Protein AF-A0A419YBZ5-F1 (afdb_monomer_lite)

Structure (mmCIF, N/CA/C/O backbone):
data_AF-A0A419YBZ5-F1
#
_entry.id   AF-A0A419YBZ5-F1
#
loop_
_atom_site.group_PDB
_atom_site.id
_atom_site.type_symbol
_atom_site.label_atom_id
_atom_site.label_alt_id
_atom_site.label_comp_id
_atom_site.label_asym_id
_atom_site.label_entity_id
_atom_site.label_seq_id
_atom_site.pdbx_PDB_ins_code
_atom_site.Cartn_x
_atom_site.Cartn_y
_atom_site.Cartn_z
_atom_site.occupancy
_atom_site.B_iso_or_equiv
_atom_site.auth_seq_id
_atom_site.auth_comp_id
_atom_site.auth_asym_id
_atom_site.auth_atom_id
_atom_site.pdbx_PDB_model_num
ATOM 1 N N . MET A 1 1 ? -13.911 7.231 14.142 1.00 50.50 1 MET A N 1
ATOM 2 C CA . MET A 1 1 ? -14.373 6.832 12.798 1.00 50.50 1 MET A CA 1
ATOM 3 C C . MET A 1 1 ? -13.740 5.489 12.524 1.00 50.50 1 MET A C 1
ATOM 5 O O . MET A 1 1 ? -12.530 5.380 12.686 1.00 50.50 1 MET A O 1
ATOM 9 N N . GLU A 1 2 ? -14.537 4.464 12.260 1.00 70.94 2 GLU A N 1
ATOM 10 C CA . GLU A 1 2 ? -14.003 3.135 11.978 1.00 70.94 2 GLU A CA 1
ATOM 11 C C . GLU A 1 2 ? -13.242 3.208 10.651 1.00 70.94 2 GLU A C 1
ATOM 13 O O . GLU A 1 2 ? -13.801 3.645 9.644 1.00 70.94 2 GLU A O 1
ATOM 18 N N . SER A 1 3 ? -11.949 2.876 10.644 1.00 78.06 3 SER A N 1
ATOM 19 C CA . SER A 1 3 ? -11.215 2.808 9.379 1.00 78.06 3 SER A CA 1
ATOM 20 C C . SER A 1 3 ? -11.861 1.728 8.477 1.00 78.06 3 SER A C 1
ATOM 22 O O . SER A 1 3 ? -12.558 0.840 8.976 1.00 78.06 3 SER A O 1
ATOM 24 N N . PRO A 1 4 ? -11.645 1.737 7.157 1.00 88.19 4 PRO A N 1
ATOM 25 C CA . PRO A 1 4 ? -12.034 0.634 6.277 1.00 88.19 4 PRO A CA 1
ATOM 26 C C . PRO A 1 4 ? -11.390 -0.702 6.672 1.00 88.19 4 PRO A C 1
ATOM 28 O O . PRO A 1 4 ? -10.269 -0.737 7.188 1.00 88.19 4 PRO A O 1
ATOM 31 N N . HIS A 1 5 ? -12.083 -1.812 6.410 1.00 92.50 5 HIS A N 1
ATOM 32 C CA . HIS A 1 5 ? -11.550 -3.165 6.625 1.00 92.50 5 HIS A CA 1
ATOM 33 C C . HIS A 1 5 ? -10.376 -3.487 5.677 1.00 92.50 5 HIS A C 1
ATOM 35 O O . HIS A 1 5 ? -9.474 -4.251 6.019 1.00 92.50 5 HIS A O 1
ATOM 41 N N . GLY A 1 6 ? -10.335 -2.859 4.500 1.00 95.88 6 GLY A N 1
ATOM 42 C CA . GLY A 1 6 ? -9.223 -2.984 3.567 1.00 95.88 6 GLY A CA 1
ATOM 43 C C . GLY A 1 6 ? -9.258 -1.948 2.451 1.00 95.88 6 GLY A C 1
ATOM 44 O O . GLY A 1 6 ? -10.145 -1.091 2.389 1.00 95.88 6 GLY A O 1
ATOM 45 N N . TYR A 1 7 ? -8.275 -2.043 1.562 1.00 97.44 7 TYR A N 1
ATOM 46 C CA . TYR A 1 7 ? -8.095 -1.126 0.447 1.00 97.44 7 TYR A CA 1
ATOM 47 C C . TYR A 1 7 ? -7.572 -1.839 -0.799 1.00 97.44 7 TYR A C 1
ATOM 49 O O . TYR A 1 7 ? -6.782 -2.781 -0.715 1.00 97.44 7 TYR A O 1
ATOM 57 N N . ARG A 1 8 ? -7.951 -1.324 -1.970 1.00 97.00 8 ARG A N 1
ATOM 58 C CA . ARG A 1 8 ? -7.212 -1.521 -3.222 1.00 97.00 8 ARG A CA 1
ATOM 59 C C . ARG A 1 8 ? -6.183 -0.405 -3.353 1.00 97.00 8 ARG A C 1
ATOM 61 O O . ARG A 1 8 ? -6.537 0.766 -3.272 1.00 97.00 8 ARG A O 1
ATOM 68 N N . ILE A 1 9 ? -4.927 -0.769 -3.557 1.00 96.00 9 ILE A N 1
ATOM 69 C CA . ILE A 1 9 ? -3.782 0.129 -3.648 1.00 96.00 9 ILE A CA 1
ATOM 70 C C . ILE A 1 9 ? -3.275 0.149 -5.085 1.00 96.00 9 ILE A C 1
ATOM 72 O O . ILE A 1 9 ? -2.869 -0.889 -5.609 1.00 96.00 9 ILE A O 1
ATOM 76 N N . ALA A 1 10 ? -3.264 1.325 -5.704 1.00 94.62 10 ALA A N 1
ATOM 77 C CA . ALA A 1 10 ? -2.531 1.554 -6.940 1.00 94.62 10 ALA A CA 1
ATOM 78 C C . ALA A 1 10 ? -1.047 1.754 -6.603 1.00 94.62 10 ALA A C 1
ATOM 80 O O . ALA A 1 10 ? -0.666 2.768 -6.012 1.00 94.62 10 ALA A O 1
ATOM 81 N N . VAL A 1 11 ? -0.223 0.767 -6.954 1.00 93.12 11 VAL A N 1
ATOM 82 C CA . VAL A 1 11 ? 1.234 0.795 -6.796 1.00 93.12 11 VAL A CA 1
ATOM 83 C C . VAL A 1 11 ? 1.844 1.378 -8.073 1.00 93.12 11 VAL A C 1
ATOM 85 O O . VAL A 1 11 ? 1.656 0.792 -9.149 1.00 93.12 11 VAL A O 1
ATOM 88 N N . PRO A 1 12 ? 2.557 2.518 -7.992 1.00 89.44 12 PRO A N 1
ATOM 89 C CA . PRO A 1 12 ? 3.198 3.113 -9.156 1.00 89.44 12 PRO A CA 1
ATOM 90 C C . PRO A 1 12 ? 4.218 2.167 -9.790 1.00 89.44 12 PRO A C 1
ATOM 92 O O . PRO A 1 12 ? 4.960 1.474 -9.092 1.00 89.44 12 PRO A O 1
ATOM 95 N N . GLY A 1 13 ? 4.272 2.178 -11.121 1.00 82.81 13 GLY A N 1
ATOM 96 C CA . GLY A 1 13 ? 5.343 1.527 -11.864 1.00 82.81 13 GLY A CA 1
ATOM 97 C C . GLY A 1 13 ? 6.705 2.170 -11.583 1.00 82.81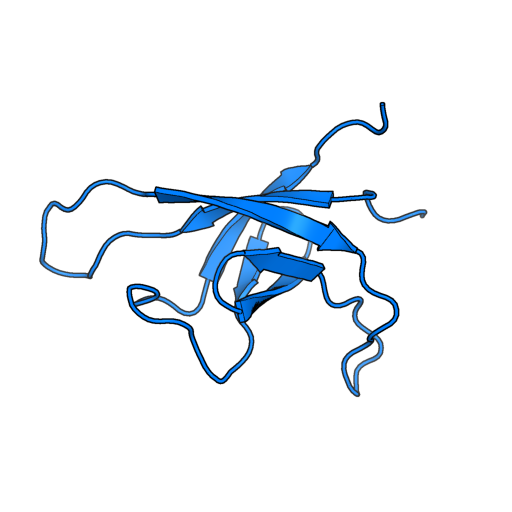 13 GLY A C 1
ATOM 98 O O . GLY A 1 13 ? 6.815 3.236 -10.969 1.00 82.81 13 GLY A O 1
ATOM 99 N N . ARG A 1 14 ? 7.771 1.519 -12.052 1.00 79.44 14 ARG A N 1
ATOM 100 C CA . ARG A 1 14 ? 9.139 2.017 -11.879 1.00 79.44 14 ARG A CA 1
ATOM 101 C C . ARG A 1 14 ? 9.308 3.393 -12.550 1.00 79.44 14 ARG A C 1
ATOM 103 O O . ARG A 1 14 ? 9.001 3.505 -13.737 1.00 79.44 14 ARG A O 1
ATOM 110 N N . PRO A 1 15 ? 9.853 4.411 -11.855 1.00 73.88 15 PRO A N 1
ATOM 111 C CA . PRO A 1 15 ? 10.169 5.697 -12.474 1.00 73.88 15 PRO A CA 1
ATOM 112 C C . PRO A 1 15 ? 11.056 5.534 -13.715 1.00 73.88 15 PRO A C 1
ATOM 114 O O . PRO A 1 15 ? 11.974 4.713 -13.720 1.00 73.88 15 PRO A O 1
ATOM 117 N N . GLY A 1 16 ? 10.784 6.303 -14.771 1.00 75.31 16 GLY A N 1
ATOM 118 C CA . GLY A 1 16 ? 11.549 6.261 -16.026 1.00 75.31 16 GLY A CA 1
ATOM 119 C C . GLY A 1 16 ? 11.259 5.052 -16.924 1.00 75.31 16 GLY A C 1
ATOM 120 O O . GLY A 1 16 ? 11.696 5.032 -18.071 1.00 75.31 16 GLY A O 1
ATOM 121 N N . ALA A 1 17 ? 10.481 4.077 -16.453 1.00 66.56 17 ALA A N 1
ATOM 122 C CA . ALA A 1 17 ? 9.827 3.106 -17.311 1.00 66.56 17 ALA A CA 1
ATOM 123 C C . ALA A 1 17 ? 8.392 3.591 -17.529 1.00 66.56 17 ALA A C 1
ATOM 125 O O . ALA A 1 17 ? 7.704 3.925 -16.566 1.00 66.56 17 ALA A O 1
ATOM 126 N N . HIS A 1 18 ? 7.901 3.607 -18.769 1.00 73.19 18 HIS A N 1
ATOM 127 C CA . HIS A 1 18 ? 6.471 3.784 -19.065 1.00 73.19 18 HIS A CA 1
ATOM 128 C C . HIS A 1 18 ? 5.684 2.518 -18.642 1.00 73.19 18 HIS A C 1
ATOM 130 O O . HIS A 1 18 ? 4.938 1.916 -19.414 1.00 73.19 18 HIS A O 1
ATOM 136 N N . ALA A 1 19 ? 5.947 2.044 -17.423 1.00 74.12 19 ALA A N 1
ATOM 137 C CA . ALA A 1 19 ? 5.445 0.813 -16.861 1.00 74.12 19 ALA A CA 1
ATOM 138 C C . ALA A 1 19 ? 4.058 1.066 -16.257 1.00 74.12 19 ALA A C 1
ATOM 140 O O . ALA A 1 19 ? 3.867 2.060 -15.549 1.00 74.12 19 ALA A O 1
ATOM 141 N N . PRO A 1 20 ? 3.086 0.179 -16.515 1.00 80.31 20 PRO A N 1
ATOM 142 C CA . PRO A 1 20 ? 1.748 0.323 -15.968 1.00 80.31 20 PRO A CA 1
ATOM 143 C C . PRO A 1 20 ? 1.757 0.217 -14.439 1.00 80.31 20 PRO A C 1
ATOM 145 O O . PRO A 1 20 ? 2.569 -0.492 -13.840 1.00 80.31 20 PRO A O 1
ATOM 148 N N . GLN A 1 21 ? 0.807 0.904 -13.808 1.00 87.00 21 GLN A N 1
ATOM 149 C CA . GLN A 1 21 ? 0.500 0.718 -12.392 1.00 87.00 21 GLN A CA 1
ATOM 150 C C . GLN A 1 21 ? -0.042 -0.691 -12.131 1.00 87.00 21 GLN A C 1
ATOM 152 O O . GLN A 1 21 ? -0.787 -1.241 -12.945 1.00 87.00 21 GLN A O 1
ATOM 157 N N . THR A 1 22 ? 0.297 -1.254 -10.974 1.00 90.06 22 THR A N 1
ATOM 158 C CA . THR A 1 22 ? -0.255 -2.535 -10.509 1.00 90.06 22 THR A CA 1
ATOM 159 C C . THR A 1 22 ? -1.249 -2.288 -9.380 1.00 90.06 22 THR A C 1
ATOM 161 O O . THR A 1 22 ? -1.095 -1.349 -8.604 1.00 90.06 22 THR A O 1
ATOM 164 N N . MET A 1 23 ? -2.279 -3.128 -9.278 1.00 93.38 23 MET A N 1
ATOM 165 C CA . MET A 1 23 ? -3.268 -3.057 -8.203 1.00 93.38 23 MET A CA 1
ATOM 166 C C . MET A 1 23 ? -2.986 -4.145 -7.168 1.00 93.38 23 MET A C 1
ATOM 168 O O . MET A 1 23 ? -2.969 -5.326 -7.507 1.00 93.38 23 MET A O 1
ATOM 172 N N . ALA A 1 24 ? -2.808 -3.755 -5.909 1.00 94.06 24 ALA A N 1
ATOM 173 C CA . ALA A 1 24 ? -2.667 -4.668 -4.779 1.00 94.06 24 ALA A CA 1
ATOM 174 C C . ALA A 1 24 ? -3.864 -4.530 -3.833 1.00 94.06 24 ALA A C 1
ATOM 176 O O . ALA A 1 24 ? -4.413 -3.444 -3.682 1.00 94.06 24 ALA A O 1
ATOM 177 N N . VAL A 1 25 ? -4.275 -5.613 -3.179 1.00 96.50 25 VAL A N 1
ATOM 178 C CA . VAL A 1 25 ? -5.284 -5.555 -2.111 1.00 96.50 25 VAL A CA 1
ATOM 179 C C . VAL A 1 25 ? -4.576 -5.699 -0.775 1.00 96.50 25 VAL A C 1
ATOM 181 O O . VAL A 1 25 ? -3.712 -6.564 -0.622 1.00 96.50 25 VAL A O 1
ATOM 184 N N . VAL A 1 26 ? -4.943 -4.849 0.179 1.00 97.06 26 VAL A N 1
ATOM 185 C CA . VAL A 1 26 ? -4.454 -4.898 1.555 1.00 97.06 26 VAL A CA 1
ATOM 186 C C . VAL A 1 26 ? -5.632 -4.936 2.519 1.00 97.06 26 VAL A C 1
ATOM 188 O O . VAL A 1 26 ? -6.648 -4.278 2.296 1.00 97.06 26 VAL A O 1
ATOM 191 N N . TYR A 1 27 ? -5.484 -5.677 3.608 1.00 96.88 27 TYR A N 1
ATOM 192 C CA . TYR A 1 27 ? -6.480 -5.773 4.672 1.00 96.88 27 TYR A CA 1
ATOM 193 C C . TYR A 1 27 ? -5.895 -5.293 5.985 1.00 96.88 27 TYR A C 1
ATOM 195 O O . TYR A 1 27 ? -4.676 -5.331 6.180 1.00 96.88 27 TYR A O 1
ATOM 203 N N . ARG A 1 28 ? -6.763 -4.810 6.873 1.00 95.94 28 ARG A N 1
ATOM 204 C CA . ARG A 1 28 ? -6.362 -4.416 8.220 1.00 95.94 28 ARG A CA 1
ATOM 205 C C . ARG A 1 28 ? -5.669 -5.595 8.899 1.00 95.94 28 ARG A C 1
ATOM 207 O O . ARG A 1 28 ? -6.147 -6.721 8.828 1.00 95.94 28 ARG A O 1
ATOM 214 N N . SER A 1 29 ? -4.553 -5.313 9.558 1.00 95.44 29 SER A N 1
ATOM 215 C CA . SER A 1 29 ? -3.916 -6.246 10.484 1.00 95.44 29 SER A CA 1
ATOM 216 C C . SER A 1 29 ? -4.085 -5.771 11.924 1.00 95.44 29 SER A C 1
ATOM 218 O O . SER A 1 29 ? -4.481 -4.629 12.158 1.00 95.44 29 SER A O 1
ATOM 220 N N . ASP A 1 30 ? -3.717 -6.624 12.876 1.00 94.81 30 ASP A N 1
ATOM 221 C CA . ASP A 1 30 ? -3.667 -6.288 14.305 1.00 94.81 30 ASP A CA 1
ATOM 222 C C . ASP A 1 30 ? -2.421 -5.465 14.691 1.00 94.81 30 ASP A C 1
ATOM 224 O O . ASP A 1 30 ? -2.139 -5.254 15.868 1.00 94.81 30 ASP A O 1
ATOM 228 N N . GLU A 1 31 ? -1.640 -5.006 13.708 1.00 96.69 31 GLU A N 1
ATOM 229 C CA . GLU A 1 31 ? -0.429 -4.219 13.926 1.00 96.69 31 GLU A CA 1
ATOM 230 C C . GLU A 1 31 ? -0.709 -2.712 13.822 1.00 96.69 31 GLU A C 1
ATOM 232 O O . GLU A 1 31 ? -1.421 -2.233 12.931 1.00 96.69 31 GLU A O 1
ATOM 237 N N . THR A 1 32 ? -0.062 -1.945 14.699 1.00 96.38 32 THR A N 1
ATOM 238 C CA . THR A 1 32 ? -0.004 -0.483 14.642 1.00 96.38 32 THR A CA 1
ATOM 239 C C . THR A 1 32 ? 1.441 -0.001 14.603 1.00 96.38 32 THR A C 1
ATOM 241 O O . THR A 1 32 ? 2.310 -0.580 15.254 1.00 96.38 32 THR A O 1
ATOM 244 N N . THR A 1 33 ? 1.709 1.085 13.878 1.00 94.25 33 THR A N 1
ATOM 245 C CA . THR A 1 33 ? 3.009 1.768 13.940 1.00 94.25 33 THR A CA 1
ATOM 246 C C . THR A 1 33 ? 3.235 2.389 15.329 1.00 94.25 33 THR A C 1
ATOM 248 O O . THR A 1 33 ? 2.264 2.583 16.065 1.00 94.25 33 THR A O 1
ATOM 251 N N . PRO A 1 34 ? 4.481 2.764 15.692 1.00 94.44 34 PRO A N 1
ATOM 252 C CA . PRO A 1 34 ? 4.761 3.478 16.944 1.00 94.44 34 PRO A CA 1
ATOM 253 C C . PRO A 1 34 ? 3.939 4.765 17.129 1.00 94.44 34 PRO A C 1
ATOM 255 O O . PRO A 1 34 ? 3.559 5.095 18.246 1.00 94.44 34 PRO A O 1
ATOM 258 N N . ASP A 1 35 ? 3.585 5.436 16.029 1.00 91.94 35 ASP A N 1
ATOM 259 C CA . ASP A 1 35 ? 2.719 6.627 16.024 1.00 91.94 35 ASP A CA 1
ATOM 260 C C . ASP A 1 35 ? 1.212 6.295 16.101 1.00 91.94 35 ASP A C 1
ATOM 262 O O . ASP A 1 35 ? 0.366 7.153 15.847 1.00 91.94 35 ASP A O 1
ATOM 266 N N . GLY A 1 36 ? 0.854 5.036 16.368 1.00 94.25 36 GLY A N 1
ATOM 267 C CA . GLY A 1 36 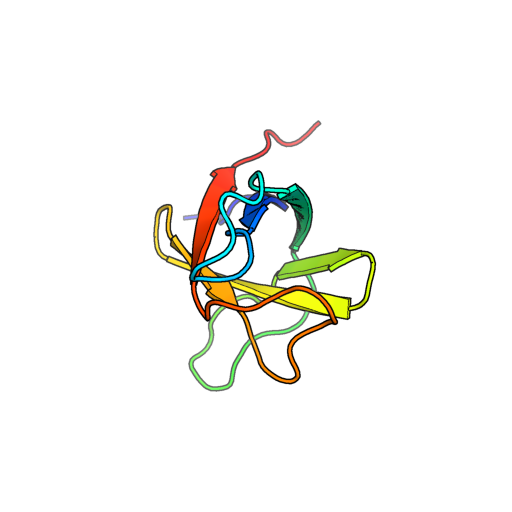? -0.527 4.578 16.534 1.00 94.25 36 GLY A CA 1
ATOM 268 C C . GLY A 1 36 ? -1.318 4.395 15.234 1.00 94.25 36 GLY A C 1
ATOM 269 O O . GLY A 1 36 ? -2.546 4.341 15.271 1.00 94.25 36 GLY A O 1
ATOM 270 N N . ARG A 1 37 ? -0.663 4.305 14.068 1.00 94.12 37 ARG A N 1
ATOM 271 C CA . ARG A 1 37 ? -1.358 4.141 12.776 1.00 94.12 37 ARG A CA 1
ATOM 272 C C . ARG A 1 37 ? -1.588 2.668 12.467 1.00 94.12 37 ARG A C 1
ATOM 274 O O . ARG A 1 37 ? -0.656 1.874 12.536 1.00 94.12 37 ARG A O 1
ATOM 281 N N . THR A 1 38 ? -2.802 2.307 12.061 1.00 96.50 38 THR A N 1
ATOM 282 C CA . THR A 1 38 ? -3.134 0.940 11.633 1.00 96.50 38 THR A CA 1
ATOM 283 C C . THR A 1 38 ? -2.306 0.513 10.423 1.00 96.50 38 THR A C 1
ATOM 285 O O . THR A 1 38 ? -2.275 1.216 9.408 1.00 96.50 38 THR A O 1
ATOM 288 N N . VAL A 1 39 ? -1.690 -0.665 10.509 1.00 97.44 39 VAL A N 1
ATOM 289 C CA . VAL A 1 39 ? -0.985 -1.293 9.392 1.00 97.44 39 VAL A CA 1
ATOM 290 C C . VAL A 1 39 ? -1.944 -2.188 8.613 1.00 97.44 39 VAL A C 1
ATOM 292 O O . VAL A 1 39 ? -2.650 -3.032 9.172 1.00 97.44 39 VAL A O 1
ATOM 295 N N . TYR A 1 40 ? -1.929 -2.031 7.296 1.00 97.56 40 TYR A N 1
ATOM 296 C CA . TYR A 1 40 ? -2.622 -2.899 6.357 1.00 97.56 40 TYR A CA 1
ATOM 297 C C . TYR A 1 40 ? -1.606 -3.785 5.644 1.00 97.56 40 TYR A C 1
ATOM 299 O O . TYR A 1 40 ? -0.539 -3.316 5.237 1.00 97.56 40 TYR A O 1
ATOM 307 N N . ARG A 1 41 ? -1.937 -5.067 5.492 1.00 97.19 41 ARG A N 1
ATOM 308 C CA . ARG A 1 41 ? -1.066 -6.081 4.896 1.00 97.19 41 ARG A CA 1
ATOM 309 C C . ARG A 1 41 ? -1.692 -6.640 3.628 1.00 97.19 41 ARG A C 1
ATOM 311 O O . ARG A 1 41 ? -2.876 -6.971 3.606 1.00 97.19 41 ARG A O 1
ATOM 318 N N . GLY A 1 42 ? -0.891 -6.732 2.576 1.00 95.00 42 GLY A N 1
ATOM 319 C CA . GLY A 1 42 ? -1.243 -7.366 1.312 1.00 95.00 42 GLY A CA 1
ATOM 320 C C . GLY A 1 42 ? -0.366 -8.573 1.013 1.00 95.00 42 GLY A C 1
ATOM 321 O O . GLY A 1 42 ? 0.541 -8.930 1.768 1.00 95.00 42 GLY A O 1
ATOM 322 N N . ALA A 1 43 ? -0.632 -9.193 -0.133 1.00 90.88 43 ALA A N 1
ATOM 323 C CA . ALA A 1 43 ? 0.201 -10.269 -0.652 1.00 90.88 43 ALA A CA 1
ATOM 324 C C . ALA A 1 43 ? 1.650 -9.804 -0.903 1.00 90.88 43 ALA A C 1
ATOM 326 O O . ALA A 1 43 ? 1.926 -8.613 -1.064 1.00 90.88 43 ALA A O 1
ATOM 327 N N . GLY A 1 44 ? 2.586 -10.757 -0.933 1.00 88.3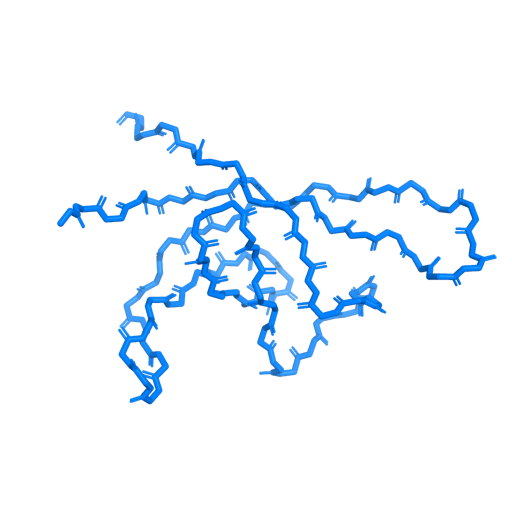1 44 GLY A N 1
ATOM 328 C CA . GLY A 1 44 ? 3.994 -10.479 -1.239 1.00 88.31 44 GLY A CA 1
ATOM 329 C C . GLY A 1 44 ? 4.722 -9.626 -0.194 1.00 88.31 44 GLY A C 1
ATOM 330 O O . GLY A 1 44 ? 5.780 -9.085 -0.493 1.00 88.31 44 GLY A O 1
ATOM 331 N N . GLY A 1 45 ? 4.163 -9.484 1.014 1.00 91.88 45 GLY A N 1
ATOM 332 C CA . GLY A 1 45 ? 4.770 -8.716 2.103 1.00 91.88 45 GLY A CA 1
ATOM 333 C C . GLY A 1 45 ? 4.512 -7.210 2.046 1.00 91.88 45 GLY A C 1
ATOM 334 O O . GLY A 1 45 ? 5.102 -6.475 2.834 1.00 91.88 45 GLY A O 1
ATOM 335 N N . LEU A 1 46 ? 3.628 -6.734 1.159 1.00 94.94 46 LEU A N 1
ATOM 336 C CA . LEU A 1 46 ? 3.267 -5.318 1.102 1.00 94.94 46 LEU A CA 1
ATOM 337 C C . LEU A 1 46 ? 2.629 -4.876 2.424 1.00 94.94 46 LEU A C 1
ATOM 339 O O . LEU A 1 46 ? 1.597 -5.406 2.839 1.00 94.94 46 LEU A O 1
ATOM 343 N N . ARG A 1 47 ? 3.232 -3.874 3.0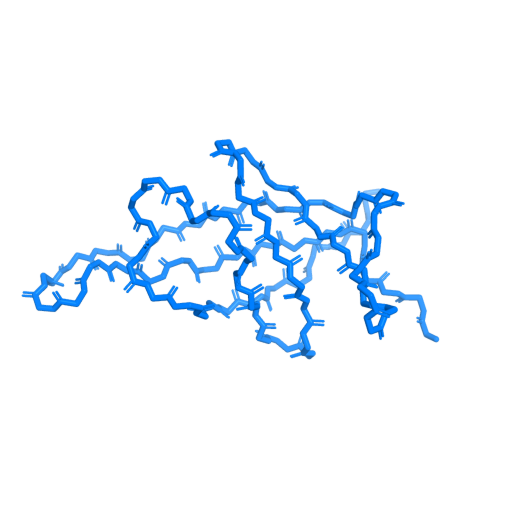63 1.00 97.56 47 ARG A N 1
ATOM 344 C CA . ARG A 1 47 ? 2.748 -3.254 4.299 1.00 97.56 47 ARG A CA 1
ATOM 345 C C . ARG A 1 47 ? 2.541 -1.772 4.058 1.00 97.56 47 ARG A C 1
ATOM 347 O O . ARG A 1 47 ? 3.428 -1.116 3.515 1.00 97.56 47 ARG A O 1
ATOM 354 N N . VAL A 1 48 ? 1.381 -1.248 4.444 1.00 97.56 48 VAL A N 1
ATOM 355 C CA . VAL A 1 48 ? 1.038 0.163 4.230 1.00 97.56 48 VAL A CA 1
ATOM 356 C C . VAL A 1 48 ? 0.313 0.754 5.437 1.00 97.56 48 VAL A C 1
ATOM 358 O O . VAL A 1 48 ? -0.408 0.053 6.144 1.00 97.56 48 VAL A O 1
ATOM 361 N N . THR A 1 49 ? 0.451 2.060 5.639 1.00 97.81 49 THR A N 1
ATOM 362 C CA . THR A 1 49 ? -0.527 2.868 6.386 1.00 97.81 49 THR A CA 1
ATOM 363 C C . THR A 1 49 ? -1.345 3.688 5.393 1.00 97.81 49 THR A C 1
ATOM 365 O O . THR A 1 49 ? -0.897 3.912 4.267 1.00 97.81 49 THR A O 1
ATOM 368 N N . VAL A 1 50 ? -2.549 4.122 5.772 1.00 96.69 50 VAL A N 1
ATOM 369 C CA . VAL A 1 50 ? -3.410 4.925 4.890 1.00 96.69 50 VAL A CA 1
ATOM 370 C C . VAL A 1 50 ? -3.808 6.230 5.570 1.00 96.69 50 VAL A C 1
ATOM 372 O O . VAL A 1 50 ? -4.323 6.224 6.686 1.00 96.69 50 VAL A O 1
ATOM 375 N N . HIS A 1 51 ? -3.588 7.345 4.872 1.00 94.25 51 HIS A N 1
ATOM 376 C CA . HIS A 1 51 ? -3.983 8.696 5.269 1.00 94.25 51 HIS A CA 1
ATOM 377 C C . HIS A 1 51 ? -4.908 9.291 4.211 1.00 94.25 51 HIS A C 1
ATOM 379 O O . HIS A 1 51 ? -4.462 9.712 3.143 1.00 94.25 51 HIS A O 1
ATOM 385 N N . GLY A 1 52 ? -6.214 9.303 4.490 1.00 92.31 52 GLY A N 1
ATOM 386 C CA . GLY A 1 52 ? -7.216 9.653 3.483 1.00 92.31 52 GLY A CA 1
ATOM 387 C C . GLY A 1 52 ? -7.175 8.656 2.323 1.00 92.31 52 GLY A C 1
ATOM 388 O O . GLY A 1 52 ? -7.458 7.477 2.516 1.00 92.31 52 GLY A O 1
ATOM 389 N N . SER A 1 53 ? -6.795 9.126 1.136 1.00 94.88 53 SER A N 1
ATOM 390 C CA . SER A 1 53 ? -6.616 8.308 -0.071 1.00 94.88 53 SER A CA 1
ATOM 391 C C . SER A 1 53 ? -5.153 7.986 -0.393 1.00 94.88 53 SER A C 1
ATOM 393 O O . SER A 1 53 ? -4.867 7.428 -1.450 1.00 94.88 53 SER A O 1
ATOM 395 N N . VAL A 1 54 ? -4.208 8.331 0.483 1.00 96.62 54 VAL A N 1
ATOM 396 C CA . VAL A 1 54 ? -2.780 8.075 0.263 1.00 96.62 54 VAL A CA 1
ATOM 397 C C . VAL A 1 54 ? -2.359 6.835 1.038 1.00 96.62 54 VAL A C 1
ATOM 399 O O . VAL A 1 54 ? -2.498 6.789 2.259 1.00 96.62 54 VAL A O 1
ATOM 402 N N . ALA A 1 55 ? -1.820 5.841 0.334 1.00 97.19 55 ALA A N 1
ATOM 403 C CA . ALA A 1 55 ? -1.124 4.716 0.943 1.00 97.19 55 ALA A CA 1
ATOM 404 C C . ALA A 1 55 ? 0.359 5.052 1.095 1.00 97.19 55 ALA A C 1
ATOM 406 O O . ALA A 1 55 ? 1.028 5.345 0.106 1.00 97.19 55 ALA A O 1
ATOM 407 N N . CYS A 1 56 ? 0.871 4.971 2.319 1.00 97.00 56 CYS A N 1
ATOM 408 C CA . CYS A 1 56 ? 2.287 5.119 2.633 1.00 97.00 56 CYS A CA 1
ATOM 409 C C . CYS A 1 56 ? 2.875 3.728 2.861 1.00 97.00 56 CYS A C 1
ATOM 411 O O . CYS A 1 56 ? 2.469 3.034 3.799 1.00 97.00 56 CYS A O 1
ATOM 413 N N . PHE A 1 57 ? 3.795 3.303 2.001 1.00 96.25 57 PHE A N 1
ATOM 414 C CA . PHE A 1 57 ? 4.406 1.982 2.092 1.00 96.25 57 PHE A CA 1
ATOM 415 C C . PHE A 1 57 ? 5.409 1.943 3.244 1.00 96.25 57 PHE A C 1
ATOM 417 O O . PHE A 1 57 ? 6.094 2.926 3.515 1.00 96.25 57 PHE A O 1
ATOM 424 N N . LEU A 1 58 ? 5.473 0.812 3.941 1.00 96.38 58 LEU A N 1
ATOM 425 C CA . LEU A 1 58 ? 6.376 0.607 5.067 1.00 96.38 58 LEU A CA 1
ATOM 426 C C . LEU A 1 58 ? 7.561 -0.249 4.639 1.00 96.38 58 LEU A C 1
ATOM 428 O O . LEU A 1 58 ? 7.393 -1.242 3.930 1.00 96.38 58 LEU A O 1
ATOM 432 N N . GLU A 1 59 ? 8.747 0.115 5.113 1.00 93.44 59 GLU A N 1
ATOM 433 C CA . GLU A 1 59 ? 9.939 -0.695 4.913 1.00 93.44 59 GLU A CA 1
ATOM 434 C C . GLU A 1 59 ? 9.877 -2.009 5.724 1.00 93.44 59 GLU A C 1
ATOM 436 O O . GLU A 1 59 ? 9.248 -2.070 6.791 1.00 93.44 59 GLU A O 1
ATOM 441 N N . PRO A 1 60 ? 10.529 -3.080 5.237 1.00 91.81 60 PRO A N 1
ATOM 442 C CA . PRO A 1 60 ? 11.209 -3.173 3.941 1.00 91.81 60 PRO A CA 1
ATOM 443 C C . PRO A 1 60 ? 10.214 -3.237 2.769 1.00 91.81 60 PRO A C 1
ATOM 445 O O . PRO A 1 60 ? 9.203 -3.936 2.840 1.00 91.81 60 PRO A O 1
ATOM 448 N N . TYR A 1 61 ? 10.507 -2.522 1.678 1.00 89.25 61 TYR A N 1
ATOM 449 C CA . TYR A 1 61 ? 9.640 -2.542 0.500 1.00 89.25 61 TYR A CA 1
ATO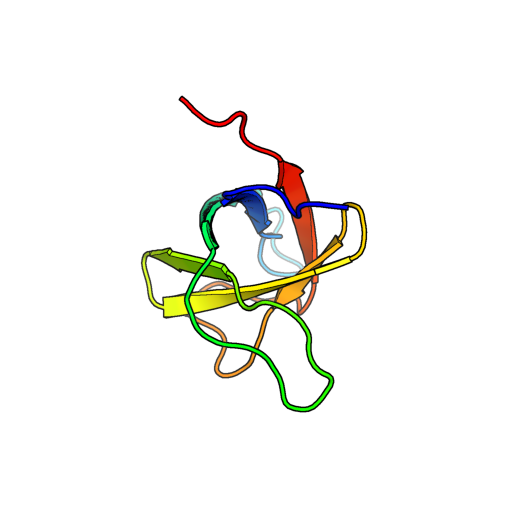M 450 C C . TYR A 1 61 ? 9.729 -3.884 -0.232 1.00 89.25 61 TYR A C 1
ATOM 452 O O . TYR A 1 61 ? 10.834 -4.387 -0.462 1.00 89.25 61 TYR A O 1
ATOM 460 N N . PRO A 1 62 ? 8.588 -4.464 -0.641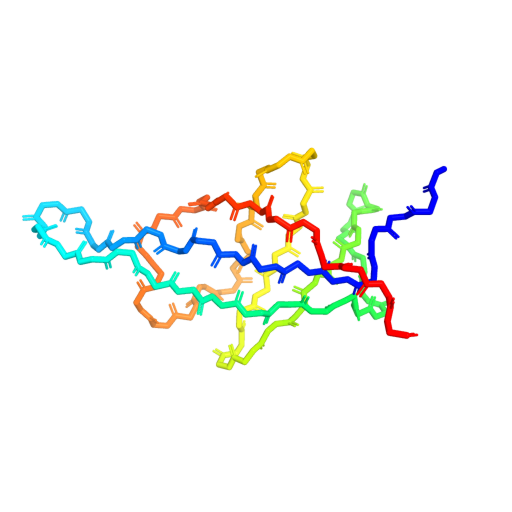 1.00 86.75 62 PRO A N 1
ATOM 461 C CA . PRO A 1 62 ? 8.609 -5.660 -1.463 1.00 86.75 62 PRO A CA 1
ATOM 462 C C . PRO A 1 62 ? 9.148 -5.345 -2.873 1.00 86.75 62 PRO A C 1
ATOM 464 O O . PRO A 1 62 ? 9.083 -4.196 -3.329 1.00 86.75 62 PRO A O 1
ATOM 467 N N . PRO A 1 63 ? 9.655 -6.356 -3.603 1.00 84.50 63 PRO A N 1
ATOM 468 C CA . PRO A 1 63 ? 10.132 -6.179 -4.970 1.00 84.50 63 PRO A CA 1
ATOM 469 C C . PRO A 1 63 ? 9.089 -5.511 -5.876 1.00 84.50 63 PRO A C 1
ATOM 471 O O . PRO A 1 63 ? 7.908 -5.849 -5.842 1.00 84.50 63 PRO A O 1
ATOM 474 N N . GLY A 1 64 ? 9.536 -4.570 -6.709 1.00 79.88 64 GLY A N 1
ATOM 475 C CA . GLY A 1 64 ? 8.673 -3.844 -7.648 1.00 79.88 64 GLY A CA 1
ATOM 476 C C . GLY A 1 64 ? 8.002 -2.592 -7.075 1.00 79.88 64 GLY A C 1
ATOM 477 O O . GLY A 1 64 ? 7.515 -1.774 -7.851 1.00 79.88 64 GLY A O 1
ATOM 478 N N . VAL A 1 65 ? 8.040 -2.375 -5.756 1.00 87.00 65 VAL A N 1
ATOM 479 C CA . VAL A 1 65 ? 7.670 -1.087 -5.159 1.00 87.00 65 VAL A CA 1
ATOM 480 C C . VAL A 1 65 ? 8.843 -0.120 -5.307 1.00 87.00 65 VAL A C 1
ATOM 482 O O . VAL A 1 65 ? 9.870 -0.255 -4.649 1.00 87.00 65 VAL A O 1
ATOM 485 N N . CYS A 1 66 ? 8.703 0.851 -6.208 1.00 84.75 66 CYS A N 1
ATOM 486 C CA . CYS A 1 66 ? 9.764 1.814 -6.534 1.00 84.75 66 CYS A CA 1
ATOM 487 C C . CYS A 1 66 ? 9.454 3.252 -6.096 1.00 84.75 66 CYS A C 1
ATOM 489 O O . CYS A 1 66 ? 10.230 4.161 -6.379 1.00 84.75 66 CYS A O 1
ATOM 491 N N . HIS A 1 67 ? 8.319 3.468 -5.435 1.00 88.06 67 HIS A N 1
ATOM 492 C CA . HIS A 1 67 ? 7.885 4.763 -4.929 1.00 88.06 67 HIS A CA 1
ATOM 493 C C . HIS A 1 67 ? 7.285 4.560 -3.533 1.00 88.06 67 HIS A C 1
ATOM 495 O O . HIS A 1 67 ? 6.559 3.586 -3.368 1.00 88.06 67 HIS A O 1
ATOM 501 N N . PRO A 1 68 ? 7.542 5.433 -2.542 1.00 92.25 68 PRO A N 1
ATOM 502 C CA . PRO A 1 68 ? 7.088 5.232 -1.157 1.00 92.25 68 PRO A CA 1
ATOM 503 C C . PRO A 1 68 ? 5.576 5.414 -0.953 1.00 92.25 68 PRO A C 1
ATOM 505 O O . PRO A 1 68 ? 5.048 5.101 0.114 1.00 92.25 68 PRO A O 1
ATOM 508 N N . PHE A 1 69 ? 4.872 5.921 -1.966 1.00 94.62 69 PHE A N 1
ATOM 509 C CA . PHE A 1 69 ? 3.443 6.209 -1.895 1.00 94.62 69 PHE A CA 1
ATOM 510 C C . PHE A 1 69 ? 2.667 5.594 -3.055 1.00 94.62 69 PHE A C 1
ATOM 512 O O . PHE A 1 69 ? 3.176 5.509 -4.175 1.00 94.62 69 PHE A O 1
ATOM 519 N N . GLY A 1 70 ? 1.407 5.260 -2.788 1.00 94.62 70 GLY A N 1
ATOM 520 C CA . GLY A 1 70 ? 0.398 4.882 -3.772 1.00 94.62 70 GLY A CA 1
ATOM 521 C C . GLY A 1 70 ? -0.961 5.497 -3.442 1.00 94.62 70 GLY A C 1
ATOM 522 O O . GLY A 1 70 ? -1.123 6.178 -2.427 1.00 94.62 70 GLY A O 1
ATOM 523 N N . PHE A 1 71 ? -1.955 5.243 -4.290 1.00 95.94 71 PHE A N 1
ATOM 524 C CA . PHE A 1 71 ? -3.330 5.689 -4.045 1.00 95.94 71 PHE A CA 1
ATOM 525 C C . PHE A 1 71 ? -4.168 4.549 -3.462 1.00 95.94 71 PHE A C 1
ATOM 527 O O . PHE A 1 71 ? -4.082 3.417 -3.935 1.00 95.94 71 PHE A O 1
ATOM 534 N N . ALA A 1 72 ? -4.981 4.845 -2.452 1.00 97.25 72 ALA A N 1
ATOM 535 C CA . ALA A 1 72 ? -5.817 3.895 -1.735 1.00 97.25 72 ALA A CA 1
ATOM 536 C C . ALA A 1 72 ? -7.304 4.116 -2.040 1.00 97.25 72 ALA A C 1
ATOM 538 O O . ALA A 1 72 ? -7.843 5.205 -1.841 1.00 97.25 72 ALA A O 1
ATOM 539 N N . TYR A 1 73 ? -7.981 3.048 -2.455 1.00 96.06 73 TYR A N 1
ATOM 540 C CA . TYR A 1 73 ? -9.428 2.992 -2.640 1.00 96.06 73 TYR A CA 1
ATOM 541 C C . TYR A 1 73 ? -10.024 2.077 -1.568 1.00 96.06 73 TYR A C 1
ATOM 543 O O . TYR A 1 73 ? -9.633 0.906 -1.515 1.00 96.06 73 TYR A O 1
ATOM 551 N N . PRO A 1 74 ? -10.931 2.559 -0.700 1.00 95.56 74 PRO A N 1
ATOM 552 C CA . PRO A 1 74 ? -11.546 1.707 0.311 1.00 95.56 74 PRO A CA 1
ATOM 553 C C . PRO A 1 74 ? -12.355 0.599 -0.364 1.00 95.56 74 PRO A C 1
ATOM 555 O O . PRO A 1 74 ? -13.061 0.845 -1.343 1.00 95.56 74 PRO A O 1
ATOM 558 N N . ILE A 1 75 ? -12.255 -0.623 0.155 1.00 93.31 75 ILE A N 1
ATOM 559 C CA . ILE A 1 75 ? -13.162 -1.708 -0.234 1.00 93.31 75 ILE A CA 1
ATOM 560 C C . ILE A 1 75 ? -14.331 -1.738 0.749 1.00 93.31 75 ILE A C 1
ATOM 562 O O . ILE A 1 75 ? -14.134 -1.558 1.953 1.00 93.31 75 ILE A O 1
ATOM 566 N N . ALA A 1 76 ? -15.544 -1.945 0.239 1.00 80.06 76 ALA A N 1
ATOM 567 C CA . ALA A 1 76 ? -16.696 -2.189 1.097 1.00 80.06 76 ALA A CA 1
ATOM 568 C C . ALA A 1 76 ? -16.477 -3.487 1.893 1.00 80.06 76 ALA A C 1
ATOM 570 O O . ALA A 1 76 ? -15.873 -4.434 1.381 1.00 80.06 76 ALA A O 1
ATOM 571 N N . ALA A 1 77 ? -16.953 -3.520 3.138 1.00 62.12 77 ALA A N 1
ATOM 572 C CA . ALA A 1 77 ? -17.101 -4.783 3.850 1.00 62.12 77 ALA A CA 1
ATOM 573 C C . ALA A 1 77 ? -18.136 -5.637 3.097 1.00 62.12 77 ALA A C 1
ATOM 575 O O . ALA A 1 77 ? -19.148 -5.096 2.644 1.00 62.12 77 ALA A O 1
ATOM 576 N N . ALA A 1 78 ? -17.822 -6.919 2.898 1.00 57.81 78 ALA A N 1
ATOM 577 C CA . ALA A 1 78 ? -18.751 -7.891 2.325 1.00 57.81 78 ALA A CA 1
ATOM 578 C C . ALA A 1 78 ? -19.874 -8.221 3.314 1.00 57.81 78 ALA A C 1
ATOM 580 O O . ALA A 1 78 ? -19.590 -8.201 4.535 1.00 57.81 78 ALA A O 1
#

Radius of gyration: 12.2 Å; chains: 1; bounding box: 30×20×36 Å

Secondary structure (DSSP, 8-state):
-PPPSEEEEEEPPPTTS-PPPEEEEEEEEEEE-TTSPEEEEEGGG-EEEEETTEEEEPSSPPTT--SSEEEEEEPPP-

Sequence (78 aa):
MESPHGYRIAVPGRPGAHAPQTMAVVYRSDETTPDGRTVYRGAGGLRVTVHGSVACFLEPYPPGVCHPFGFAYPIAAA

pLDDT: mean 89.77, std 9.87, range [50.5, 97.81]

Foldseek 3Di:
DDDFQWWWWFADFAPPDPDHTDIWIWGWDPDADPVGFTWTATPQGWIWGDDPQKTATDPPDGPRRRDRITGIDGDDDD